Protein AF-A0A2V8MJ13-F1 (afdb_monomer)

Foldseek 3Di:
DVVVVVVVVQVLLAPCSVPVVRLPPDHPNLVVVVVVCVVCVVVVHDDDDDDPDVVSVVSNVVVCVVVVHDDDDDDPPPD

Structure (mmCIF, N/CA/C/O backbone):
data_AF-A0A2V8MJ13-F1
#
_entry.id   AF-A0A2V8MJ13-F1
#
loop_
_atom_site.group_PDB
_atom_site.id
_atom_site.type_symbol
_atom_site.label_atom_id
_atom_site.label_alt_id
_atom_site.label_comp_id
_atom_site.label_asym_id
_atom_site.label_entity_id
_atom_site.label_seq_id
_atom_site.pdbx_PDB_ins_code
_atom_site.Cartn_x
_atom_site.Cartn_y
_atom_site.Cartn_z
_atom_site.occupancy
_atom_site.B_iso_or_equiv
_atom_site.auth_seq_id
_atom_site.auth_comp_id
_atom_site.auth_asym_id
_atom_site.auth_atom_id
_atom_site.pdbx_PDB_model_num
ATOM 1 N N . MET A 1 1 ? 25.337 -2.147 -13.066 1.00 57.38 1 MET A N 1
ATOM 2 C CA . MET A 1 1 ? 25.240 -2.885 -11.781 1.00 57.38 1 MET A CA 1
ATOM 3 C C . MET A 1 1 ? 24.106 -2.366 -10.887 1.00 57.38 1 MET A C 1
ATOM 5 O O . MET A 1 1 ? 23.362 -3.184 -10.366 1.00 57.38 1 MET A O 1
ATOM 9 N N . ALA A 1 2 ? 23.892 -1.045 -10.767 1.00 71.06 2 ALA A N 1
ATOM 10 C CA . ALA A 1 2 ? 22.810 -0.475 -9.944 1.00 71.06 2 ALA A CA 1
ATOM 11 C C . ALA A 1 2 ? 21.377 -0.836 -10.405 1.00 71.06 2 ALA A C 1
ATOM 13 O O . ALA A 1 2 ? 20.513 -1.116 -9.579 1.00 71.06 2 ALA A O 1
ATOM 14 N N . GLU A 1 3 ? 21.126 -0.892 -11.717 1.00 80.56 3 GLU A N 1
ATOM 15 C CA . GLU A 1 3 ? 19.777 -1.131 -12.260 1.00 80.56 3 GLU A CA 1
ATOM 16 C C . GLU A 1 3 ? 19.265 -2.562 -12.007 1.00 80.56 3 GLU A C 1
ATOM 18 O O . GLU A 1 3 ? 18.091 -2.769 -11.708 1.00 80.56 3 GLU A O 1
ATOM 23 N N . ALA A 1 4 ? 20.158 -3.556 -12.043 1.00 85.25 4 ALA A N 1
ATOM 24 C CA . ALA A 1 4 ? 19.812 -4.945 -11.740 1.00 85.25 4 ALA A CA 1
ATOM 25 C C . ALA A 1 4 ? 19.408 -5.118 -10.266 1.00 85.25 4 ALA A C 1
ATOM 27 O O . ALA A 1 4 ? 18.431 -5.801 -9.966 1.00 85.25 4 ALA A O 1
ATOM 28 N N . LEU A 1 5 ? 20.110 -4.444 -9.347 1.00 88.12 5 LEU A N 1
ATOM 29 C CA . LEU A 1 5 ? 19.769 -4.458 -7.925 1.00 88.12 5 LEU A CA 1
ATOM 30 C C . LEU A 1 5 ? 18.432 -3.754 -7.654 1.00 88.12 5 LEU A C 1
ATOM 32 O O . LEU A 1 5 ? 17.645 -4.227 -6.834 1.00 88.12 5 LEU A O 1
ATOM 36 N N . LEU A 1 6 ? 18.148 -2.657 -8.364 1.00 86.25 6 LEU A N 1
ATOM 37 C CA . LEU A 1 6 ? 16.854 -1.979 -8.290 1.00 86.25 6 LEU A CA 1
ATOM 38 C C . LEU A 1 6 ? 15.715 -2.909 -8.730 1.00 86.25 6 LEU A C 1
ATOM 40 O O . LEU A 1 6 ? 14.735 -3.054 -7.999 1.00 86.25 6 LEU A O 1
ATOM 44 N N . ARG A 1 7 ? 15.873 -3.598 -9.868 1.00 84.94 7 ARG A N 1
ATOM 45 C CA . ARG A 1 7 ? 14.884 -4.572 -10.358 1.00 84.94 7 ARG A CA 1
ATOM 46 C C . ARG A 1 7 ? 14.699 -5.742 -9.392 1.00 84.94 7 ARG A C 1
ATOM 48 O O . ARG A 1 7 ? 13.566 -6.133 -9.141 1.00 84.94 7 ARG A O 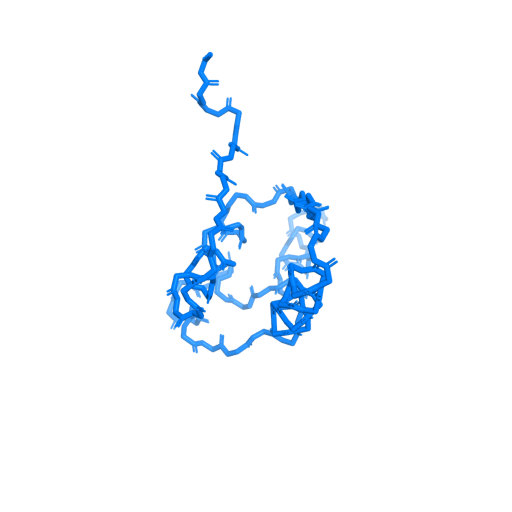1
ATOM 55 N N . LEU A 1 8 ? 15.770 -6.259 -8.788 1.00 87.12 8 LEU A N 1
ATOM 56 C CA . LEU A 1 8 ? 15.667 -7.296 -7.752 1.00 87.12 8 LEU A CA 1
ATOM 57 C C . LEU A 1 8 ? 14.875 -6.811 -6.531 1.00 87.12 8 LEU A C 1
ATOM 59 O O . LEU A 1 8 ? 14.001 -7.526 -6.044 1.00 87.12 8 LEU A O 1
ATOM 63 N N . ARG A 1 9 ? 15.120 -5.579 -6.066 1.00 86.81 9 ARG A N 1
ATOM 64 C CA . ARG A 1 9 ? 14.346 -4.982 -4.964 1.00 86.81 9 ARG A CA 1
ATOM 65 C C . ARG A 1 9 ? 12.868 -4.816 -5.318 1.00 86.81 9 ARG A C 1
ATOM 67 O O . ARG A 1 9 ? 12.017 -5.070 -4.469 1.00 86.81 9 ARG A O 1
ATOM 74 N N . GLN A 1 10 ? 12.560 -4.418 -6.553 1.00 85.25 10 GLN A N 1
ATOM 75 C CA . GLN A 1 10 ? 11.184 -4.323 -7.046 1.00 85.25 10 GLN A CA 1
ATOM 76 C C . GLN A 1 10 ? 10.513 -5.702 -7.097 1.00 85.25 10 GLN A C 1
ATOM 78 O O . GLN A 1 10 ? 9.429 -5.853 -6.539 1.00 85.25 10 GLN A O 1
ATOM 83 N N . ALA A 1 11 ? 11.177 -6.716 -7.668 1.00 84.44 11 ALA A N 1
ATOM 84 C CA . ALA A 1 11 ? 10.671 -8.090 -7.736 1.00 84.44 11 ALA A CA 1
ATOM 85 C C . ALA A 1 11 ? 10.368 -8.662 -6.346 1.00 84.44 11 ALA A C 1
ATOM 87 O O . ALA A 1 11 ? 9.309 -9.248 -6.144 1.00 84.44 11 ALA A O 1
ATOM 88 N N . ALA A 1 12 ? 11.271 -8.445 -5.385 1.00 83.94 12 ALA A N 1
ATOM 89 C CA . ALA A 1 12 ? 11.107 -8.904 -4.008 1.00 83.94 12 ALA A CA 1
ATOM 90 C C . ALA A 1 12 ? 9.939 -8.220 -3.275 1.00 83.94 12 ALA A C 1
ATOM 92 O O . ALA A 1 12 ? 9.413 -8.768 -2.311 1.00 83.94 12 ALA A O 1
ATOM 93 N N . CYS A 1 13 ? 9.538 -7.016 -3.698 1.00 82.06 13 CYS A N 1
ATOM 94 C CA . CYS A 1 13 ? 8.388 -6.328 -3.116 1.00 82.06 13 CYS A CA 1
ATOM 95 C C . CYS A 1 13 ? 7.079 -6.721 -3.805 1.00 82.06 13 CYS A C 1
ATOM 97 O O . CYS A 1 13 ? 6.111 -7.055 -3.123 1.00 82.06 13 CYS A O 1
ATOM 99 N N . HIS A 1 14 ? 7.023 -6.647 -5.136 1.00 82.69 14 HIS A N 1
ATOM 100 C CA . HIS A 1 14 ? 5.844 -7.024 -5.908 1.00 82.69 14 HIS A CA 1
ATOM 101 C C . HIS A 1 14 ? 6.183 -7.129 -7.410 1.00 82.69 14 HIS A C 1
ATOM 103 O O . HIS A 1 14 ? 6.737 -6.175 -7.965 1.00 82.69 14 HIS A O 1
ATOM 109 N N . PRO A 1 15 ? 5.787 -8.200 -8.124 1.00 83.44 15 PRO A N 1
ATOM 110 C CA . PRO A 1 15 ? 6.047 -8.337 -9.566 1.00 83.44 15 PRO A CA 1
ATOM 111 C C . PRO A 1 15 ? 5.421 -7.201 -10.397 1.00 83.44 15 PRO A C 1
ATOM 113 O O . PRO A 1 15 ? 6.044 -6.678 -11.320 1.00 83.44 15 PRO A O 1
ATOM 116 N N . GLY A 1 16 ? 4.234 -6.746 -9.987 1.00 83.81 16 GLY A N 1
ATOM 117 C CA . GLY A 1 16 ? 3.559 -5.517 -10.434 1.00 83.81 16 GLY A CA 1
ATOM 118 C C . GLY A 1 16 ? 4.389 -4.219 -10.460 1.00 83.81 16 GLY A C 1
ATOM 119 O O . GLY A 1 16 ? 4.014 -3.283 -11.165 1.00 83.81 16 GLY A O 1
ATOM 120 N N . LEU A 1 17 ? 5.509 -4.137 -9.725 1.00 80.88 17 LEU A N 1
ATOM 121 C CA . LEU A 1 17 ? 6.427 -2.987 -9.777 1.00 80.88 17 LEU A CA 1
ATOM 122 C C . LEU A 1 17 ? 7.335 -3.000 -11.011 1.00 80.88 17 LEU A C 1
ATOM 124 O O . LEU A 1 17 ? 7.832 -1.946 -11.401 1.00 80.88 17 LEU A O 1
ATOM 128 N N . ILE A 1 18 ? 7.554 -4.175 -11.604 1.00 84.94 18 ILE A N 1
ATOM 129 C CA . ILE A 1 18 ? 8.343 -4.360 -12.828 1.00 84.94 18 ILE A CA 1
ATOM 130 C C . ILE A 1 18 ? 7.414 -4.387 -14.040 1.00 84.94 18 ILE A C 1
ATOM 132 O O . ILE A 1 18 ? 7.690 -3.735 -15.043 1.00 84.94 18 ILE A O 1
ATOM 136 N N . ASP A 1 19 ? 6.298 -5.113 -13.935 1.00 84.38 19 ASP A N 1
ATOM 137 C CA . ASP A 1 19 ? 5.300 -5.219 -14.995 1.00 84.38 19 ASP A CA 1
ATOM 138 C C . ASP A 1 19 ? 3.899 -4.954 -14.444 1.00 84.38 19 ASP A C 1
ATOM 140 O O . ASP A 1 19 ? 3.350 -5.751 -13.684 1.00 84.38 19 ASP A O 1
ATOM 144 N N . LYS A 1 20 ? 3.279 -3.853 -14.884 1.00 81.06 20 LYS A N 1
ATOM 145 C CA . LYS A 1 20 ? 1.934 -3.456 -14.450 1.00 81.06 20 LYS A CA 1
ATOM 146 C C . LYS A 1 20 ? 0.864 -4.511 -14.762 1.00 81.06 20 LYS A C 1
ATOM 148 O O . LYS A 1 20 ? -0.153 -4.546 -14.075 1.00 81.06 20 LYS A O 1
ATOM 153 N N . LYS A 1 21 ? 1.072 -5.389 -15.749 1.00 84.25 21 LYS A N 1
ATOM 154 C CA . LYS A 1 21 ? 0.144 -6.497 -16.046 1.00 84.25 21 LYS A CA 1
ATOM 155 C C . LYS A 1 21 ? 0.070 -7.516 -14.909 1.00 84.25 21 LYS A C 1
ATOM 157 O O . LYS A 1 21 ? -0.939 -8.195 -14.777 1.00 84.25 21 LYS A O 1
ATOM 162 N N . ARG A 1 22 ? 1.107 -7.568 -14.069 1.00 82.50 22 ARG A N 1
ATOM 163 C CA . ARG A 1 22 ? 1.236 -8.444 -12.897 1.00 82.50 22 ARG A CA 1
ATOM 164 C C . ARG A 1 22 ? 0.793 -7.765 -11.597 1.00 82.50 22 ARG A C 1
ATOM 166 O O . ARG A 1 22 ? 1.049 -8.277 -10.516 1.00 82.50 22 ARG A O 1
ATOM 173 N N . LEU A 1 23 ? 0.148 -6.596 -11.675 1.00 77.88 23 LEU A N 1
ATOM 174 C CA . LEU A 1 23 ? -0.522 -5.968 -10.527 1.00 77.88 23 LEU A CA 1
ATOM 175 C C . LEU A 1 23 ? -1.633 -6.827 -9.896 1.00 77.88 23 LEU A C 1
ATOM 177 O O . LEU A 1 23 ? -1.814 -6.692 -8.692 1.00 77.88 23 LEU A O 1
ATOM 181 N N . PRO A 1 24 ? -2.381 -7.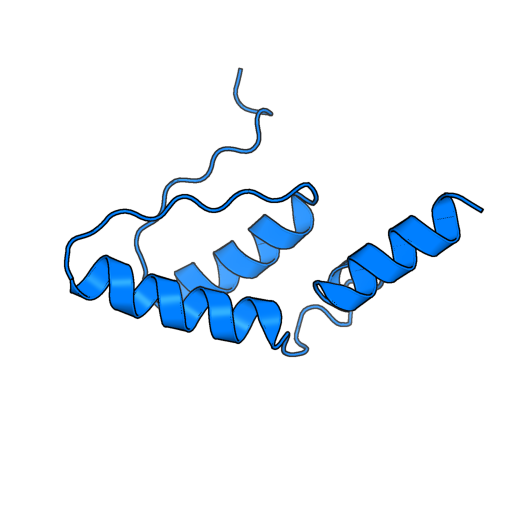665 -10.645 1.00 78.88 24 PRO A N 1
ATOM 182 C CA . PRO A 1 24 ? -3.372 -8.563 -10.051 1.00 78.88 24 PRO A CA 1
ATOM 183 C C . PRO A 1 24 ? -2.765 -9.765 -9.317 1.00 78.88 24 PRO A C 1
ATOM 185 O O . PRO A 1 24 ? -3.491 -10.455 -8.610 1.00 78.88 24 PRO A O 1
ATOM 188 N N . GLU A 1 25 ? -1.476 -10.061 -9.515 1.00 81.31 25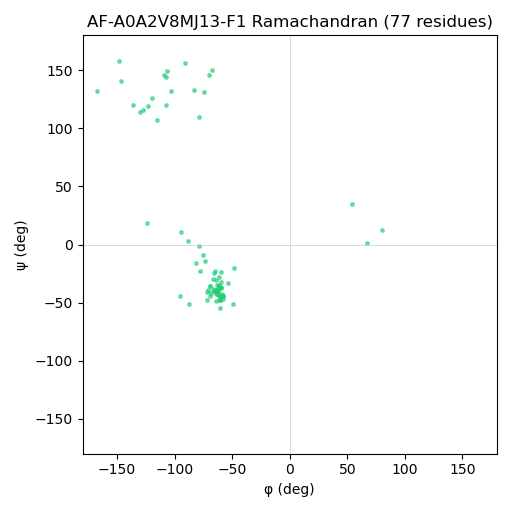 GLU A N 1
ATOM 189 C CA . GLU A 1 25 ? -0.818 -11.166 -8.814 1.00 81.31 25 GLU A CA 1
ATOM 190 C C . GLU A 1 25 ? -0.652 -10.836 -7.329 1.00 81.31 25 GLU A C 1
ATOM 192 O O . GLU A 1 25 ? -0.407 -9.686 -6.965 1.00 81.31 25 GLU A O 1
A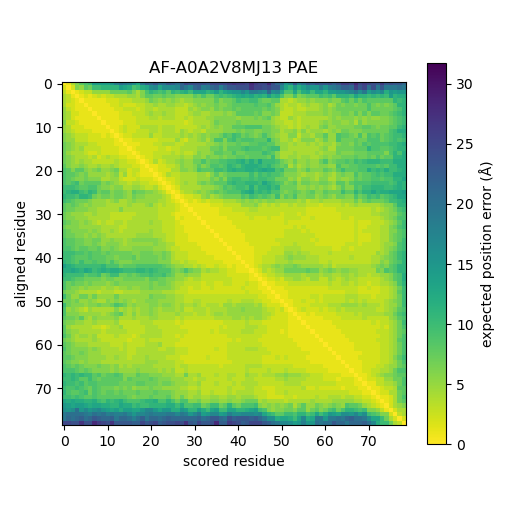TOM 197 N N . SER A 1 26 ? -0.758 -11.856 -6.477 1.00 72.81 26 SER A N 1
ATOM 198 C CA . SER A 1 26 ? -0.536 -11.706 -5.043 1.00 72.81 26 SER A CA 1
ATOM 199 C C . SER A 1 26 ? 0.931 -11.403 -4.730 1.00 72.81 26 SER A C 1
ATOM 201 O O . SER A 1 26 ? 1.858 -11.818 -5.432 1.00 72.81 26 SER A O 1
ATOM 203 N N . SER A 1 27 ? 1.152 -10.677 -3.636 1.00 81.12 27 SER A N 1
ATOM 204 C CA . SER A 1 27 ? 2.479 -10.461 -3.068 1.00 81.12 27 SER A CA 1
ATOM 205 C C . SER A 1 27 ? 2.434 -10.843 -1.608 1.00 81.12 27 SER A C 1
ATOM 207 O O . SER A 1 27 ? 1.799 -10.159 -0.811 1.00 81.12 27 SER A O 1
ATOM 209 N N . SER A 1 28 ? 3.195 -11.874 -1.242 1.00 84.56 28 SER A N 1
ATOM 210 C CA . SER A 1 28 ? 3.280 -12.354 0.139 1.00 84.56 28 SER A CA 1
ATOM 211 C C . SER A 1 28 ? 3.653 -11.237 1.115 1.00 84.56 28 SER A C 1
ATOM 213 O O . SER A 1 28 ? 3.170 -11.207 2.239 1.00 84.56 28 SER A O 1
ATOM 215 N N . LYS A 1 29 ? 4.467 -10.268 0.674 1.00 85.56 29 LYS A N 1
ATOM 216 C CA . LYS A 1 29 ? 4.828 -9.102 1.484 1.00 85.56 29 LYS A CA 1
ATOM 217 C C . LYS A 1 29 ? 3.638 -8.170 1.722 1.00 85.56 29 LYS A C 1
ATOM 219 O O . LYS A 1 29 ? 3.502 -7.646 2.822 1.00 85.56 29 LYS A O 1
ATOM 224 N N . VAL A 1 30 ? 2.813 -7.934 0.700 1.00 87.25 30 VAL A N 1
ATOM 225 C CA . VAL A 1 30 ? 1.601 -7.111 0.829 1.00 87.25 30 VAL A CA 1
ATOM 226 C C . VAL A 1 30 ? 0.565 -7.837 1.679 1.00 87.25 30 VAL A C 1
ATOM 228 O O . VAL A 1 30 ? 0.015 -7.228 2.587 1.00 87.25 30 VAL A O 1
ATOM 231 N N . ASP A 1 31 ? 0.363 -9.131 1.444 1.00 88.25 31 ASP A N 1
ATOM 232 C CA . ASP A 1 31 ? -0.613 -9.942 2.173 1.00 88.25 31 ASP A CA 1
ATOM 233 C C . ASP A 1 31 ? -0.281 -9.988 3.674 1.00 88.25 31 ASP A C 1
ATOM 235 O O . ASP A 1 31 ? -1.138 -9.698 4.510 1.00 88.25 31 ASP A O 1
ATOM 239 N N . SER A 1 32 ? 0.983 -10.253 4.032 1.00 90.88 32 SER A N 1
ATOM 240 C CA . SER A 1 32 ? 1.432 -10.216 5.430 1.00 90.88 32 SER A CA 1
ATOM 241 C C . SER A 1 32 ? 1.326 -8.820 6.045 1.00 90.88 32 SER A C 1
ATOM 243 O O . SER A 1 32 ? 0.884 -8.698 7.183 1.00 90.88 32 SER A O 1
ATOM 245 N N . LEU A 1 33 ? 1.685 -7.766 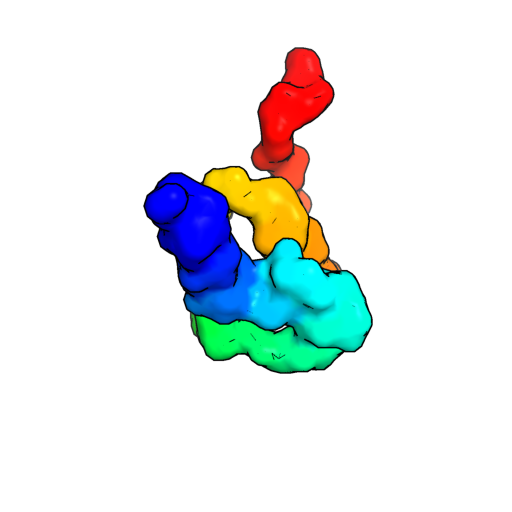5.303 1.00 91.06 33 LEU A N 1
ATOM 246 C CA . LEU A 1 33 ? 1.555 -6.389 5.785 1.00 91.06 33 LEU A CA 1
ATOM 247 C C . LEU A 1 33 ? 0.094 -6.054 6.105 1.00 91.06 33 LEU A C 1
ATOM 249 O O . LEU A 1 33 ? -0.185 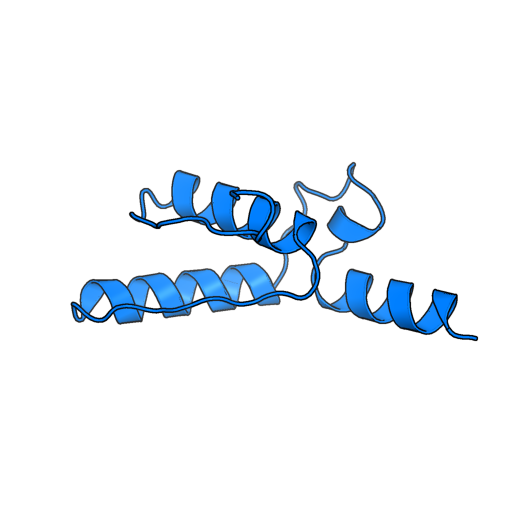-5.509 7.165 1.00 91.06 33 LEU A O 1
ATOM 253 N N . VAL A 1 34 ? -0.838 -6.379 5.208 1.00 90.69 34 VAL A N 1
ATOM 254 C CA . VAL A 1 34 ? -2.266 -6.096 5.404 1.00 90.69 34 VAL A CA 1
ATOM 255 C C . VAL A 1 34 ? -2.812 -6.870 6.600 1.00 90.69 34 VAL A C 1
ATOM 257 O O . VAL A 1 34 ? -3.514 -6.279 7.414 1.00 90.69 34 VAL A O 1
ATOM 260 N N . ALA A 1 35 ? -2.439 -8.143 6.763 1.00 91.25 35 ALA A N 1
ATOM 261 C CA . ALA A 1 35 ? -2.827 -8.930 7.932 1.00 91.25 35 ALA A CA 1
ATOM 262 C C . ALA A 1 35 ? -2.363 -8.278 9.248 1.00 91.25 35 ALA A C 1
ATOM 264 O O . ALA A 1 35 ? -3.167 -8.095 10.159 1.00 91.25 35 ALA A O 1
ATOM 265 N N . GLN A 1 36 ? -1.101 -7.840 9.314 1.00 91.56 36 GLN A N 1
ATOM 266 C CA . GLN A 1 36 ? -0.562 -7.139 10.485 1.00 91.56 36 GLN A CA 1
ATOM 267 C C . GLN A 1 36 ? -1.253 -5.791 10.727 1.00 91.56 36 GLN A C 1
ATOM 269 O O . GLN A 1 36 ? -1.512 -5.421 11.867 1.00 91.56 36 GLN A O 1
ATOM 274 N N . LEU A 1 37 ? -1.575 -5.043 9.669 1.00 91.50 37 LEU A N 1
ATOM 275 C CA . LEU A 1 37 ? -2.290 -3.772 9.797 1.00 91.50 37 LEU A CA 1
ATOM 276 C C . LEU A 1 37 ? -3.705 -3.968 10.347 1.00 91.50 37 LEU A C 1
ATOM 278 O O . LEU A 1 37 ? -4.138 -3.174 11.178 1.00 91.50 37 LEU A O 1
ATOM 282 N N . ILE A 1 38 ? -4.412 -5.017 9.918 1.00 90.25 38 ILE A N 1
ATOM 283 C CA . ILE A 1 38 ? -5.745 -5.352 10.439 1.00 90.25 38 ILE A CA 1
ATOM 284 C C . ILE A 1 38 ? -5.675 -5.629 11.941 1.00 90.25 38 ILE A C 1
ATOM 286 O O . ILE A 1 38 ? -6.504 -5.113 12.688 1.00 90.25 38 ILE A O 1
ATOM 290 N N . GLU A 1 39 ? -4.688 -6.408 12.383 1.00 91.50 39 GLU A N 1
ATOM 291 C CA . GLU A 1 39 ? -4.475 -6.735 13.796 1.00 91.50 39 GLU A CA 1
ATOM 292 C C . GLU A 1 39 ? -4.214 -5.470 14.625 1.00 91.50 39 GLU A C 1
ATOM 294 O O . GLU A 1 39 ? -4.981 -5.156 15.533 1.00 91.50 39 GLU A O 1
ATOM 299 N N . VAL A 1 40 ? -3.225 -4.664 14.224 1.00 91.06 40 VAL A N 1
ATOM 300 C CA . VAL A 1 40 ? -2.846 -3.424 14.922 1.00 91.06 40 VAL A CA 1
ATOM 301 C C . VAL A 1 40 ? -4.018 -2.439 15.008 1.00 91.06 40 VAL A C 1
ATOM 303 O O . VAL A 1 40 ? -4.250 -1.831 16.053 1.00 91.06 40 VAL A O 1
ATOM 306 N N . VAL A 1 41 ? -4.788 -2.281 13.927 1.00 88.69 41 VAL A N 1
ATOM 307 C CA . VAL A 1 41 ? -5.958 -1.388 13.917 1.00 88.69 41 VAL A CA 1
ATOM 308 C C . VAL A 1 41 ? -7.086 -1.939 14.793 1.00 88.69 41 VAL A C 1
ATOM 310 O O . VAL A 1 41 ? -7.768 -1.159 15.458 1.00 88.69 41 VAL A O 1
ATOM 313 N N . SER A 1 42 ? -7.267 -3.262 14.841 1.00 88.44 42 SER A N 1
ATOM 314 C CA . SER A 1 42 ? -8.278 -3.909 15.693 1.00 88.44 42 SER A CA 1
ATOM 315 C C . SER A 1 42 ? -7.974 -3.744 17.185 1.00 88.44 42 SER A C 1
ATOM 317 O O . SER A 1 42 ? -8.895 -3.646 17.990 1.00 88.44 42 SER A O 1
ATOM 319 N N . GLU A 1 43 ? -6.697 -3.635 17.550 1.00 92.06 43 GLU A N 1
ATOM 320 C CA . GLU A 1 43 ? -6.239 -3.311 18.908 1.00 92.06 43 GLU A CA 1
ATOM 321 C C . GLU A 1 43 ? -6.337 -1.807 19.243 1.00 92.06 43 GLU A C 1
ATOM 323 O O . GLU A 1 43 ? -6.029 -1.386 20.358 1.00 92.06 43 GLU A O 1
ATOM 328 N N . GLY A 1 44 ? -6.787 -0.973 18.297 1.00 89.56 44 GLY A N 1
ATOM 329 C CA . GLY A 1 44 ? -6.908 0.478 18.468 1.00 89.56 44 GLY A CA 1
ATOM 330 C C . GLY A 1 44 ? -5.590 1.238 18.294 1.00 89.56 44 GLY A C 1
ATOM 331 O O . GLY A 1 44 ? -5.508 2.427 18.619 1.00 89.56 44 GLY A O 1
ATOM 332 N N . HIS A 1 45 ? -4.555 0.580 17.774 1.00 90.44 45 HIS A N 1
ATOM 333 C CA . HIS A 1 45 ? -3.255 1.181 17.520 1.00 90.44 45 HIS A CA 1
ATOM 334 C C . HIS A 1 45 ? -3.159 1.763 16.103 1.00 90.44 45 HIS A C 1
ATOM 336 O O . HIS A 1 45 ? -3.872 1.384 15.174 1.00 90.44 45 HIS A O 1
ATOM 342 N N . LYS A 1 46 ? -2.248 2.727 15.932 1.00 88.62 46 LYS A N 1
ATOM 343 C CA . LYS A 1 46 ? -1.943 3.338 14.633 1.00 88.62 46 LYS A CA 1
ATOM 344 C C . LYS A 1 46 ? -0.633 2.770 14.103 1.00 88.62 46 LYS A C 1
ATOM 346 O O . LYS A 1 46 ? 0.366 2.767 14.817 1.00 88.62 46 LYS A O 1
ATOM 351 N N . ALA A 1 47 ? -0.631 2.356 12.841 1.00 89.50 47 ALA A N 1
ATOM 352 C CA . ALA A 1 47 ? 0.565 1.921 12.131 1.00 89.50 47 ALA A CA 1
ATOM 353 C C . ALA A 1 47 ? 1.011 2.976 11.113 1.00 89.50 47 ALA A C 1
ATOM 355 O O . ALA A 1 47 ? 0.187 3.679 10.528 1.00 89.50 47 ALA A O 1
ATOM 356 N N . LEU A 1 48 ? 2.320 3.054 10.872 1.00 90.75 48 LEU A N 1
ATOM 357 C CA . LEU A 1 48 ? 2.912 3.933 9.868 1.00 90.75 48 LEU A CA 1
ATOM 358 C C . LEU A 1 48 ? 3.737 3.099 8.888 1.00 90.75 48 LEU A C 1
ATOM 360 O O . LEU A 1 48 ? 4.687 2.423 9.280 1.00 90.75 48 LEU A O 1
ATOM 364 N N . VAL A 1 49 ? 3.358 3.137 7.610 1.00 89.50 49 VAL A N 1
ATOM 365 C CA . VAL A 1 49 ? 3.987 2.340 6.550 1.00 89.50 49 VAL A CA 1
ATOM 366 C C . VAL A 1 49 ? 4.820 3.249 5.656 1.00 89.50 49 VAL A C 1
ATOM 368 O O . VAL A 1 49 ? 4.289 4.141 5.000 1.00 89.50 49 VAL A O 1
ATOM 371 N N . PHE A 1 50 ? 6.123 2.981 5.580 1.00 89.62 50 PHE A N 1
ATOM 372 C CA . PHE A 1 50 ? 7.043 3.676 4.682 1.00 89.62 50 PHE A CA 1
ATOM 373 C C . PHE A 1 50 ? 7.499 2.768 3.544 1.00 89.62 50 PHE A C 1
ATOM 375 O O . PHE A 1 50 ? 7.719 1.570 3.720 1.00 89.62 50 PHE A O 1
ATOM 382 N N . SER A 1 51 ? 7.703 3.354 2.367 1.00 86.81 51 SER A N 1
ATOM 383 C CA . SER A 1 51 ? 8.264 2.656 1.215 1.00 86.81 51 SER A CA 1
ATOM 384 C C . SER A 1 51 ? 9.106 3.610 0.381 1.00 86.81 51 SER A C 1
ATOM 386 O O . SER A 1 51 ? 8.719 4.749 0.149 1.00 86.81 51 SER A O 1
ATOM 388 N N . GLN A 1 52 ? 10.231 3.111 -0.132 1.00 84.19 52 GLN A N 1
ATOM 389 C CA . GLN A 1 52 ? 11.039 3.817 -1.136 1.00 84.19 52 GLN A CA 1
ATOM 390 C C . GLN A 1 52 ? 10.400 3.764 -2.538 1.00 84.19 52 GLN A C 1
ATOM 392 O O . GLN A 1 52 ? 10.860 4.432 -3.458 1.00 84.19 52 GLN A O 1
ATOM 397 N N . PHE A 1 53 ? 9.342 2.965 -2.711 1.00 86.50 53 PHE A N 1
ATOM 398 C CA . PHE A 1 53 ? 8.576 2.846 -3.947 1.00 86.50 53 PHE A CA 1
ATOM 399 C C . PHE A 1 53 ? 7.150 3.355 -3.715 1.00 86.50 53 PHE A C 1
ATOM 401 O O . PHE A 1 53 ? 6.342 2.665 -3.087 1.00 86.50 53 PHE A O 1
ATOM 408 N N . THR A 1 54 ? 6.814 4.529 -4.249 1.00 85.69 54 THR A N 1
ATOM 409 C CA . THR A 1 54 ? 5.447 5.089 -4.193 1.00 85.69 54 THR A CA 1
ATOM 410 C C . THR A 1 54 ? 4.436 4.184 -4.898 1.00 85.69 54 THR A C 1
ATOM 412 O O . THR A 1 54 ? 3.324 3.978 -4.419 1.00 85.69 54 THR A O 1
ATOM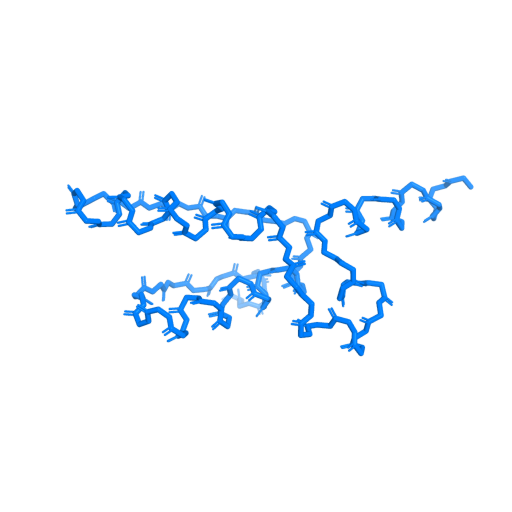 415 N N . SER A 1 55 ? 4.851 3.525 -5.980 1.00 84.19 55 SER A N 1
ATOM 416 C CA . SER A 1 55 ? 4.057 2.504 -6.669 1.00 84.19 55 SER A CA 1
ATOM 417 C C . SER A 1 55 ? 3.732 1.291 -5.791 1.00 84.19 55 SER A C 1
ATOM 419 O O . SER A 1 55 ? 2.679 0.690 -5.978 1.00 84.19 55 SER A O 1
ATOM 421 N N . PHE A 1 56 ? 4.570 0.952 -4.804 1.00 86.88 56 PHE A N 1
ATOM 422 C CA . PHE A 1 56 ? 4.248 -0.092 -3.826 1.00 86.88 56 PHE A CA 1
ATOM 423 C C . PHE A 1 56 ? 3.161 0.382 -2.857 1.00 86.88 56 PHE A C 1
ATOM 425 O O . PHE A 1 56 ? 2.227 -0.366 -2.586 1.00 86.88 56 PHE A O 1
ATOM 432 N N . LEU A 1 57 ? 3.219 1.641 -2.407 1.00 88.75 57 LEU A N 1
ATOM 433 C CA . LEU A 1 57 ? 2.156 2.221 -1.578 1.00 88.75 57 LEU A CA 1
ATOM 434 C C . LEU A 1 57 ? 0.817 2.246 -2.322 1.00 88.75 57 LEU A C 1
ATOM 436 O O . LEU A 1 57 ? -0.210 1.960 -1.721 1.00 88.75 57 LEU A O 1
ATOM 440 N N . ALA A 1 58 ? 0.816 2.489 -3.636 1.00 87.94 58 ALA A N 1
ATOM 441 C CA . ALA A 1 58 ? -0.396 2.406 -4.451 1.00 87.94 58 ALA A CA 1
ATOM 442 C C . ALA A 1 58 ? -0.996 0.985 -4.516 1.00 87.94 58 ALA A C 1
ATOM 444 O O . ALA A 1 58 ? -2.212 0.842 -4.635 1.00 87.94 58 ALA A O 1
ATOM 445 N N . ILE A 1 59 ? -0.170 -0.066 -4.433 1.00 88.12 59 ILE A N 1
ATOM 446 C CA . ILE A 1 59 ? -0.643 -1.459 -4.350 1.00 88.12 59 ILE A CA 1
ATOM 447 C C . ILE A 1 59 ? -1.254 -1.725 -2.974 1.00 88.12 59 ILE A C 1
ATOM 449 O O . ILE A 1 59 ? -2.370 -2.232 -2.892 1.00 88.12 59 ILE A O 1
ATOM 453 N N . VAL A 1 60 ? -0.553 -1.331 -1.905 1.00 89.81 60 VAL A N 1
ATOM 454 C CA . VAL A 1 60 ? -1.048 -1.463 -0.526 1.00 89.81 60 VAL A CA 1
ATOM 455 C C . VAL A 1 60 ? -2.375 -0.721 -0.368 1.00 89.81 60 VAL A C 1
ATOM 457 O O . VAL A 1 60 ? -3.329 -1.299 0.134 1.00 89.81 60 VAL A O 1
ATOM 460 N N . LYS A 1 61 ? -2.478 0.503 -0.899 1.00 90.06 61 LYS A N 1
ATOM 461 C CA . LYS A 1 61 ? -3.698 1.318 -0.921 1.00 90.06 61 LYS A CA 1
ATOM 462 C C . LYS A 1 61 ? -4.913 0.536 -1.430 1.00 90.06 61 LYS A C 1
ATOM 464 O O . LYS A 1 61 ? -5.922 0.469 -0.742 1.00 90.06 61 LYS A O 1
ATOM 469 N N . LYS A 1 62 ? -4.787 -0.122 -2.589 1.00 89.25 62 LYS A N 1
ATOM 470 C CA . LYS A 1 62 ? -5.872 -0.933 -3.168 1.00 89.25 62 LYS A CA 1
ATOM 471 C C . LYS A 1 62 ? -6.304 -2.074 -2.251 1.00 89.25 62 LYS A C 1
ATOM 473 O O . LYS A 1 62 ? -7.489 -2.382 -2.190 1.00 89.25 62 LYS A O 1
ATOM 478 N N . GLN A 1 63 ? -5.356 -2.702 -1.558 1.00 88.75 63 GLN A N 1
ATOM 479 C CA . GLN A 1 63 ? -5.673 -3.760 -0.602 1.00 88.75 63 GLN A CA 1
ATOM 480 C C . GLN A 1 63 ? -6.351 -3.205 0.653 1.00 88.75 63 GLN A C 1
ATOM 482 O O . GLN A 1 63 ? -7.310 -3.801 1.133 1.00 88.75 63 GLN A O 1
ATOM 487 N N . LEU A 1 64 ? -5.921 -2.046 1.157 1.00 90.19 64 LEU A N 1
ATOM 488 C CA . LEU A 1 64 ? -6.597 -1.375 2.270 1.00 90.19 64 LEU A CA 1
ATOM 489 C C . LEU A 1 64 ? -8.031 -0.973 1.895 1.00 90.19 64 LEU A C 1
ATOM 491 O O . LEU A 1 64 ? -8.947 -1.239 2.670 1.00 90.19 64 LEU A O 1
ATOM 495 N N . ASP A 1 65 ? -8.239 -0.432 0.689 1.00 90.75 65 ASP A N 1
ATOM 496 C CA . ASP A 1 65 ? -9.566 -0.099 0.153 1.00 90.75 65 ASP A CA 1
ATOM 497 C C . ASP A 1 65 ? -10.463 -1.350 0.067 1.00 90.75 65 ASP A C 1
ATOM 499 O O . ASP A 1 65 ? -11.618 -1.324 0.496 1.00 90.75 65 ASP 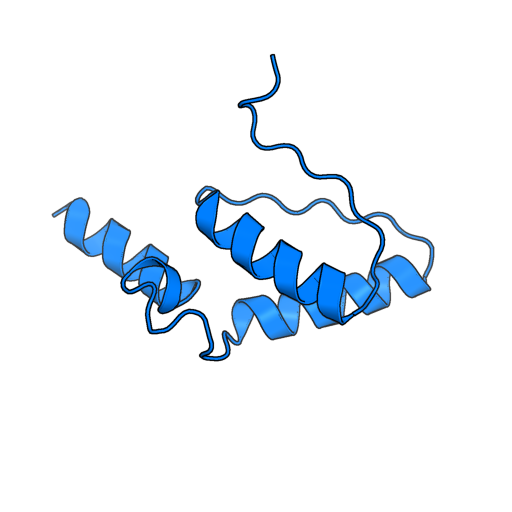A O 1
ATOM 503 N N . ALA A 1 66 ? -9.924 -2.474 -0.427 1.00 89.25 66 ALA A N 1
ATOM 504 C CA . ALA A 1 66 ? -10.644 -3.748 -0.513 1.00 89.25 66 ALA A CA 1
ATOM 505 C C . ALA A 1 66 ? -11.044 -4.301 0.868 1.00 89.25 66 ALA A C 1
ATOM 507 O O . ALA A 1 66 ? -12.124 -4.873 1.015 1.00 89.25 66 ALA A O 1
ATOM 508 N N . ASN A 1 67 ? -10.205 -4.081 1.884 1.00 87.75 67 ASN A N 1
ATOM 509 C CA . ASN A 1 67 ? -10.464 -4.467 3.273 1.00 87.75 67 ASN A CA 1
ATOM 510 C C . ASN A 1 67 ? -11.223 -3.391 4.073 1.00 87.75 67 ASN A C 1
ATOM 512 O O . ASN A 1 67 ? -11.473 -3.581 5.261 1.00 87.75 67 ASN A O 1
ATOM 516 N N . LYS A 1 68 ? -11.614 -2.273 3.437 1.00 89.38 68 LYS A N 1
ATOM 517 C CA . LYS A 1 68 ? -12.304 -1.127 4.060 1.00 89.38 68 LYS A CA 1
ATOM 518 C C . LYS A 1 68 ? -11.570 -0.560 5.284 1.00 89.38 68 LYS A C 1
ATOM 520 O O . LYS A 1 68 ? -12.200 -0.109 6.240 1.00 89.38 68 LYS A O 1
ATOM 525 N N . LEU A 1 69 ? -10.240 -0.581 5.253 1.00 88.31 69 LEU A N 1
ATOM 526 C CA . LEU A 1 69 ? -9.403 -0.021 6.311 1.00 88.31 69 LEU A CA 1
ATOM 527 C C . LEU A 1 69 ? -9.243 1.484 6.104 1.00 88.31 69 LEU A C 1
ATOM 529 O O . LEU A 1 69 ? -8.943 1.933 5.000 1.00 88.31 69 LEU A O 1
ATOM 533 N N . ALA A 1 70 ? -9.417 2.264 7.169 1.00 88.38 70 ALA A N 1
ATOM 534 C CA . ALA A 1 70 ? -9.141 3.695 7.140 1.00 88.38 70 ALA A CA 1
ATOM 535 C C . ALA A 1 70 ? -7.625 3.940 7.164 1.00 88.38 70 ALA A C 1
ATOM 537 O O . ALA A 1 70 ? -6.913 3.379 7.997 1.00 88.38 70 ALA A O 1
ATOM 538 N N . TYR A 1 71 ? -7.131 4.790 6.266 1.00 90.56 71 TYR A N 1
ATOM 539 C CA . TYR A 1 71 ? -5.725 5.184 6.212 1.00 90.56 71 TYR A CA 1
ATOM 540 C C . TYR A 1 71 ? -5.582 6.617 5.699 1.00 90.56 71 TYR A C 1
ATOM 542 O O . TYR A 1 71 ? -6.440 7.129 4.984 1.00 90.56 71 TYR A O 1
ATOM 550 N N . GLU A 1 72 ? -4.448 7.225 6.028 1.00 89.06 72 GLU A N 1
ATOM 551 C CA . GLU A 1 72 ? -3.983 8.486 5.454 1.00 89.06 72 GLU A CA 1
ATOM 552 C C . GLU A 1 72 ? -2.808 8.196 4.515 1.00 89.06 72 GLU A C 1
ATOM 554 O O . GLU A 1 72 ? -1.997 7.303 4.779 1.00 89.06 72 GLU A O 1
ATOM 559 N N . TYR A 1 73 ? -2.707 8.930 3.407 1.00 86.69 73 TYR A N 1
ATOM 560 C CA . TYR A 1 73 ? -1.642 8.750 2.418 1.00 86.69 73 TYR A CA 1
ATOM 561 C C . TYR A 1 73 ? -0.814 10.024 2.277 1.00 86.69 73 TYR A C 1
ATOM 563 O O . TYR A 1 73 ? -1.347 11.092 1.984 1.00 86.69 73 TYR A O 1
ATOM 571 N N . LEU A 1 74 ? 0.503 9.885 2.429 1.00 82.25 74 LEU A N 1
ATOM 572 C CA . LEU A 1 74 ? 1.468 10.965 2.263 1.00 82.25 74 LEU A CA 1
ATOM 573 C C . LEU A 1 74 ? 2.669 10.449 1.463 1.00 82.25 74 LEU A C 1
ATOM 575 O O . LEU A 1 74 ? 3.351 9.524 1.902 1.00 82.25 74 LEU A O 1
ATOM 579 N N . ASP A 1 75 ? 2.948 11.043 0.304 1.00 77.56 75 ASP A N 1
ATOM 580 C CA . ASP 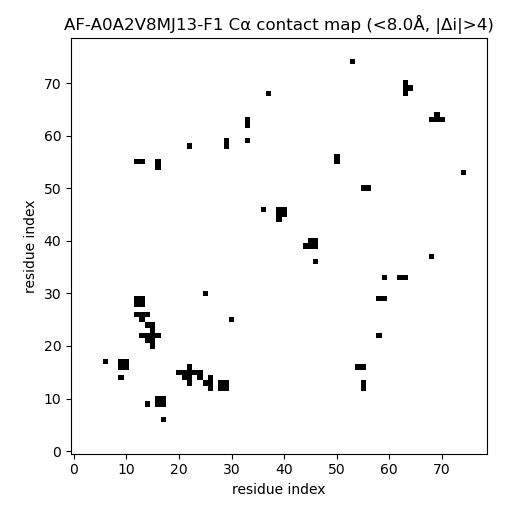A 1 75 ? 4.074 10.661 -0.562 1.00 77.56 75 ASP A CA 1
ATOM 581 C C . ASP A 1 75 ? 5.031 11.811 -0.883 1.00 77.56 75 ASP A C 1
ATOM 583 O O . ASP A 1 75 ? 5.812 11.731 -1.830 1.00 77.56 75 ASP A O 1
ATOM 587 N N . GLY A 1 76 ? 4.986 12.880 -0.086 1.00 69.12 76 GLY A N 1
ATOM 588 C CA . GLY A 1 76 ? 5.882 14.031 -0.212 1.00 69.12 76 GLY A CA 1
ATOM 589 C C . GLY A 1 76 ? 5.688 14.857 -1.488 1.00 69.12 76 GLY A C 1
ATOM 590 O O . GLY A 1 76 ? 6.403 15.836 -1.678 1.00 69.12 76 GLY A O 1
ATOM 591 N N . GLN A 1 77 ? 4.735 14.496 -2.357 1.00 65.69 77 GLN A N 1
ATOM 592 C CA . GLN A 1 77 ? 4.307 15.338 -3.481 1.00 65.69 77 GLN A CA 1
ATOM 593 C C . GLN A 1 77 ? 3.298 16.408 -3.044 1.00 65.69 77 GLN A C 1
ATOM 595 O O . GLN A 1 77 ? 3.069 17.381 -3.762 1.00 65.69 77 GLN A O 1
ATOM 600 N N . THR A 1 78 ? 2.712 16.253 -1.859 1.00 57.56 78 THR A N 1
ATOM 601 C CA . THR A 1 78 ? 1.938 17.285 -1.175 1.00 57.56 78 THR A CA 1
ATOM 602 C C . THR A 1 78 ? 2.895 18.280 -0.509 1.00 57.56 78 THR A C 1
ATOM 604 O O . THR A 1 78 ? 3.618 17.924 0.419 1.00 57.56 78 THR A O 1
ATOM 607 N N . ARG A 1 79 ? 2.932 19.496 -1.071 1.00 42.91 79 ARG A N 1
ATOM 608 C CA . ARG A 1 79 ? 3.692 20.672 -0.610 1.00 42.91 79 ARG A CA 1
ATOM 609 C C . ARG A 1 79 ? 3.364 21.081 0.821 1.00 42.91 79 ARG A C 1
ATOM 611 O O . ARG A 1 79 ? 2.175 20.975 1.192 1.00 42.91 79 ARG A O 1
#

Sequence (79 aa):
MAEALLRLRQAACHPGLIDKKRLPESSSKVDSLVAQLIEVVSEGHKALVFSQFTSFLAIVKKQLDANKLAYEYLDGQTR

Secondary structure (DSSP, 8-state):
-HHHHHHHHHHHH-GGGT-GGGTTS--HHHHHHHHHHHHHHHTT-------S-HHHHHHHHHHHHHTT-------S---

Nearest PDB structures (foldseek):
  8qpk-assembly1_A  TM=3.682E-01  e=9.591E+00  Homo sapiens
  8r0a-assembly1_A  TM=3.682E-01  e=9.591E+00  Homo sapiens

Mean predicted aligned error: 5.71 Å

Solvent-accessible surface area (backbone atoms only — not comparable to full-atom values): 5029 Å² total; per-residue (Å²): 115,69,66,62,54,51,51,50,56,31,52,74,54,29,56,29,71,79,37,69,88,40,54,85,55,88,31,72,61,52,55,53,48,51,54,52,50,52,52,42,46,72,76,72,46,87,85,86,89,84,69,99,43,67,70,55,52,57,52,50,48,54,53,34,58,75,68,70,52,89,80,86,88,84,83,79,78,72,128

pLDDT: mean 84.66, std 8.28, range [42.91, 92.06]

Radius of gyration: 13.59 Å; Cα contacts (8 Å, |Δi|>4): 49; chains: 1; bounding box: 38×33×35 Å